Protein AF-A0A653USS6-F1 (afdb_monomer)

Structure (mmCIF, N/CA/C/O backbone):
data_AF-A0A653USS6-F1
#
_entry.id   AF-A0A653USS6-F1
#
loop_
_atom_site.group_PDB
_atom_site.id
_atom_site.type_symbol
_atom_site.label_atom_id
_atom_site.label_alt_id
_atom_site.label_comp_id
_atom_site.label_asym_id
_atom_site.label_entity_id
_atom_site.label_seq_id
_atom_site.pdbx_PDB_ins_code
_atom_site.Cartn_x
_atom_site.Cartn_y
_atom_site.Cartn_z
_atom_site.occupancy
_atom_site.B_iso_or_equiv
_atom_site.auth_seq_id
_atom_site.auth_comp_id
_atom_site.auth_asym_id
_atom_site.auth_atom_id
_atom_site.pdbx_PDB_model_num
ATOM 1 N N . MET A 1 1 ? 10.246 10.141 -15.839 1.00 62.00 1 MET A N 1
ATOM 2 C CA . MET A 1 1 ? 11.234 9.544 -16.775 1.00 62.00 1 MET A CA 1
ATOM 3 C C . MET A 1 1 ? 10.720 8.167 -17.173 1.00 62.00 1 MET A C 1
ATOM 5 O O . MET A 1 1 ? 10.021 7.572 -16.369 1.00 62.00 1 MET A O 1
ATOM 9 N N . SER A 1 2 ? 11.003 7.665 -18.379 1.00 71.81 2 SER A N 1
ATOM 10 C CA . SER A 1 2 ? 10.604 6.297 -18.754 1.00 71.81 2 SER A CA 1
ATOM 11 C C . SER A 1 2 ? 11.521 5.251 -18.103 1.00 71.81 2 SER A C 1
ATOM 13 O O . SER A 1 2 ? 12.687 5.543 -17.824 1.00 71.81 2 SER A O 1
ATOM 15 N N . LEU A 1 3 ? 11.021 4.021 -17.910 1.00 75.00 3 LEU A N 1
ATOM 16 C CA . LEU A 1 3 ? 11.798 2.908 -17.342 1.00 75.00 3 LEU A CA 1
ATOM 17 C C . LEU A 1 3 ? 13.099 2.677 -18.124 1.00 75.00 3 LEU A C 1
ATOM 19 O O . LEU A 1 3 ? 14.167 2.559 -17.533 1.00 75.00 3 LEU A O 1
ATOM 23 N N . GLN A 1 4 ? 13.014 2.697 -19.458 1.00 75.81 4 GLN A N 1
ATOM 24 C CA . GLN A 1 4 ? 14.157 2.512 -20.356 1.00 75.81 4 GLN A CA 1
ATOM 25 C C . GLN A 1 4 ? 15.234 3.588 -20.156 1.00 75.81 4 GLN A C 1
ATOM 27 O O . GLN A 1 4 ? 16.419 3.265 -20.120 1.00 75.81 4 GLN A O 1
ATOM 32 N N . ALA A 1 5 ? 14.835 4.851 -19.962 1.00 75.62 5 ALA A N 1
ATOM 33 C CA . ALA A 1 5 ? 15.769 5.956 -19.758 1.00 75.62 5 ALA A CA 1
ATOM 34 C C . ALA A 1 5 ? 16.522 5.852 -18.418 1.00 75.62 5 ALA A C 1
ATOM 36 O O . ALA A 1 5 ? 17.709 6.177 -18.347 1.00 75.62 5 ALA A O 1
ATOM 37 N N . ILE A 1 6 ? 15.853 5.379 -17.360 1.00 76.31 6 ILE A N 1
ATOM 38 C CA . ILE A 1 6 ? 16.483 5.157 -16.048 1.00 76.31 6 ILE A CA 1
ATOM 39 C C . ILE A 1 6 ? 17.352 3.896 -16.079 1.00 76.31 6 ILE A C 1
ATOM 41 O O . ILE A 1 6 ? 18.465 3.898 -15.549 1.00 76.31 6 ILE A O 1
ATOM 45 N N . GLN A 1 7 ? 16.8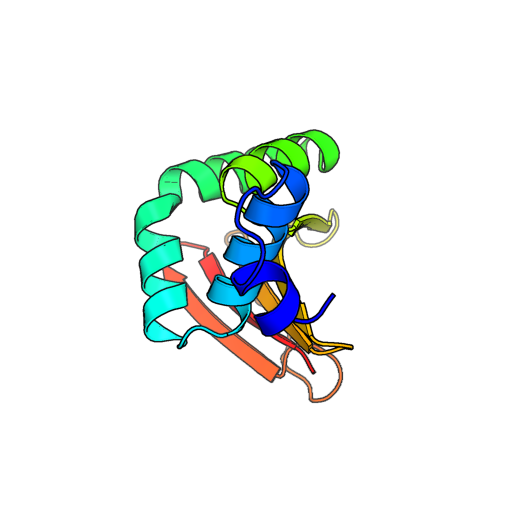93 2.836 -16.747 1.00 80.81 7 GLN A N 1
ATOM 46 C CA . GLN A 1 7 ? 17.640 1.591 -16.890 1.00 80.81 7 GLN A CA 1
ATOM 47 C C . GLN A 1 7 ? 19.002 1.824 -17.555 1.00 80.81 7 GLN A C 1
ATOM 49 O O . GLN A 1 7 ? 20.006 1.308 -17.069 1.00 80.81 7 GLN A O 1
ATOM 54 N N . SER A 1 8 ? 19.054 2.652 -18.604 1.00 79.69 8 SER A N 1
ATOM 55 C CA . SER A 1 8 ? 20.280 2.951 -19.352 1.00 79.69 8 SER A CA 1
ATOM 56 C C . SER A 1 8 ? 21.285 3.858 -18.629 1.00 79.69 8 SER A C 1
ATOM 58 O O . SER A 1 8 ? 22.380 4.073 -19.148 1.00 79.69 8 SER A O 1
ATOM 60 N N . LYS A 1 9 ? 20.948 4.422 -17.458 1.00 82.50 9 LYS A N 1
ATOM 61 C CA . LYS A 1 9 ? 21.875 5.282 -16.706 1.00 82.50 9 LYS A CA 1
ATOM 62 C C . LYS A 1 9 ? 22.929 4.443 -15.961 1.00 82.50 9 LYS A C 1
ATOM 64 O O . LYS A 1 9 ? 22.547 3.617 -15.135 1.00 82.50 9 LYS A O 1
ATOM 69 N N . PRO A 1 10 ? 24.238 4.687 -16.180 1.00 72.94 10 PRO A N 1
ATOM 70 C CA . PRO A 1 10 ? 25.309 3.917 -15.544 1.00 72.94 10 PRO A C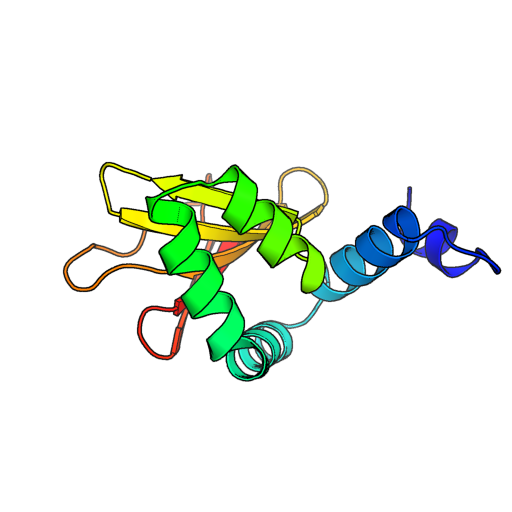A 1
ATOM 71 C C . PRO A 1 10 ? 25.498 4.236 -14.052 1.00 72.94 10 PRO A C 1
ATOM 73 O O . PRO A 1 10 ? 25.912 3.362 -13.303 1.00 72.94 10 PRO A O 1
ATOM 76 N N . ASN A 1 11 ? 25.166 5.456 -13.612 1.00 83.75 11 ASN A N 1
ATOM 77 C CA . ASN A 1 11 ? 25.196 5.870 -12.207 1.00 83.75 11 ASN A CA 1
ATOM 78 C C . ASN A 1 11 ? 23.857 6.528 -11.858 1.00 83.75 11 ASN A C 1
ATOM 80 O O . ASN A 1 11 ? 23.595 7.645 -12.306 1.00 83.75 11 ASN A O 1
ATOM 84 N N . ARG A 1 12 ? 23.011 5.833 -11.090 1.00 83.12 12 ARG A N 1
ATOM 85 C CA . ARG A 1 12 ? 21.729 6.362 -10.601 1.00 83.12 12 ARG A CA 1
ATOM 86 C C . ARG A 1 12 ? 21.914 7.001 -9.231 1.00 83.12 12 ARG A C 1
ATOM 88 O O . ARG A 1 12 ? 22.654 6.479 -8.395 1.00 83.12 12 ARG A O 1
ATOM 95 N N . THR A 1 13 ? 21.238 8.118 -8.981 1.00 87.50 13 THR A N 1
ATOM 96 C CA . THR A 1 13 ? 21.094 8.628 -7.611 1.00 87.50 13 THR A CA 1
ATOM 97 C C . THR A 1 13 ? 20.242 7.663 -6.780 1.00 87.50 13 THR A C 1
ATOM 99 O O . THR A 1 13 ? 19.529 6.817 -7.319 1.00 87.50 13 THR A O 1
ATOM 102 N N . LYS A 1 14 ? 20.268 7.795 -5.447 1.00 83.00 14 LYS A N 1
ATOM 103 C CA . LYS A 1 14 ? 19.407 6.990 -4.562 1.00 83.00 14 LYS A CA 1
ATOM 104 C C . LYS A 1 14 ? 17.919 7.150 -4.900 1.00 83.00 14 LYS A C 1
ATOM 106 O O . LYS A 1 14 ? 17.168 6.186 -4.863 1.00 83.00 14 LYS A O 1
ATOM 111 N N . GLU A 1 15 ? 17.503 8.363 -5.245 1.00 81.31 15 GLU A N 1
ATOM 112 C CA . GLU A 1 15 ? 16.123 8.662 -5.636 1.00 81.31 15 GLU A CA 1
ATOM 113 C C . GLU A 1 15 ? 15.764 8.008 -6.976 1.00 81.31 15 GLU A C 1
ATOM 115 O O . GLU A 1 15 ? 14.678 7.452 -7.117 1.00 81.31 15 GLU A O 1
ATOM 120 N N . GLU A 1 16 ? 16.688 8.015 -7.939 1.00 83.75 16 GLU A N 1
ATOM 121 C CA . GLU A 1 16 ? 16.502 7.357 -9.235 1.00 83.75 16 GLU A CA 1
ATOM 122 C C . GLU A 1 16 ? 16.464 5.831 -9.115 1.00 83.75 16 GLU A C 1
ATOM 124 O O . GLU A 1 16 ? 15.674 5.194 -9.806 1.00 83.75 16 GLU A O 1
ATOM 129 N N . GLU A 1 17 ? 17.279 5.241 -8.238 1.00 84.44 17 GLU A N 1
ATOM 130 C CA . GLU A 1 17 ? 17.242 3.800 -7.970 1.00 84.44 17 GLU A CA 1
ATOM 131 C C . GLU A 1 17 ? 15.941 3.404 -7.265 1.00 84.44 17 GLU A C 1
ATOM 133 O O . GLU A 1 17 ? 15.287 2.456 -7.689 1.00 84.44 17 GLU A O 1
ATOM 138 N N . ASN A 1 18 ? 15.498 4.173 -6.265 1.00 80.81 18 ASN A N 1
ATOM 139 C CA . ASN A 1 18 ? 14.204 3.943 -5.622 1.00 80.81 18 ASN A CA 1
ATOM 140 C C . ASN A 1 18 ? 13.061 4.013 -6.643 1.00 80.81 18 ASN A C 1
ATOM 142 O O . ASN A 1 18 ? 12.206 3.132 -6.670 1.00 80.81 18 ASN A O 1
ATOM 146 N N . HIS A 1 19 ? 13.066 5.026 -7.515 1.00 80.75 19 HIS A N 1
ATOM 147 C CA . HIS A 1 19 ? 12.066 5.160 -8.571 1.00 80.75 19 HIS A CA 1
ATOM 148 C C . HIS A 1 19 ? 12.134 4.003 -9.581 1.00 80.75 19 HIS A C 1
ATOM 150 O O . HIS A 1 19 ? 11.099 3.492 -9.997 1.00 80.75 19 HIS A O 1
ATOM 156 N N . TYR A 1 20 ? 13.331 3.533 -9.938 1.00 83.94 20 TYR A N 1
ATOM 157 C CA . TYR A 1 20 ? 13.505 2.368 -10.806 1.00 83.94 20 TYR A CA 1
ATOM 158 C C . TYR A 1 20 ? 12.913 1.092 -10.193 1.00 83.94 20 TYR A C 1
ATOM 160 O O . TYR A 1 20 ? 12.111 0.417 -10.836 1.00 83.94 20 TYR A O 1
ATOM 168 N N . GLN A 1 21 ? 13.255 0.787 -8.939 1.00 82.19 21 GLN A N 1
ATOM 169 C CA . GLN A 1 21 ? 12.736 -0.383 -8.221 1.00 82.19 21 GLN A CA 1
ATOM 170 C C . GLN A 1 21 ? 11.215 -0.318 -8.049 1.00 82.19 21 GLN A C 1
ATOM 172 O O . GLN A 1 21 ? 10.517 -1.316 -8.215 1.00 82.19 21 GLN A O 1
ATOM 177 N N . ASN A 1 22 ? 10.697 0.880 -7.792 1.00 83.06 22 ASN A N 1
ATOM 178 C CA . ASN A 1 22 ? 9.271 1.149 -7.717 1.00 83.06 22 ASN A CA 1
ATOM 179 C C . ASN A 1 22 ? 8.536 0.829 -9.028 1.00 83.06 22 ASN A C 1
ATOM 181 O O . ASN A 1 22 ? 7.510 0.146 -9.026 1.00 83.06 22 ASN A O 1
ATOM 185 N N . MET A 1 23 ? 9.088 1.274 -10.162 1.00 83.12 23 MET A N 1
ATOM 186 C CA . MET A 1 23 ? 8.532 0.977 -11.482 1.00 83.12 23 MET A CA 1
ATOM 187 C C . MET A 1 23 ? 8.583 -0.518 -11.803 1.00 83.12 23 MET A C 1
ATOM 189 O O . MET A 1 23 ? 7.642 -1.036 -12.397 1.00 83.12 23 MET A O 1
ATOM 193 N N . LEU A 1 24 ? 9.651 -1.219 -11.403 1.00 83.56 24 LEU A N 1
ATOM 194 C CA . LEU A 1 24 ? 9.734 -2.670 -11.575 1.00 83.56 24 LEU A CA 1
ATOM 195 C C . LEU A 1 24 ? 8.620 -3.380 -10.807 1.00 83.56 24 LEU A C 1
ATOM 197 O O . LEU A 1 24 ? 7.917 -4.182 -11.410 1.00 83.56 24 LEU A O 1
ATOM 201 N N . LEU A 1 25 ? 8.428 -3.046 -9.525 1.00 78.81 25 LEU A N 1
ATOM 202 C CA . LEU A 1 25 ? 7.357 -3.595 -8.684 1.00 78.81 25 LEU A CA 1
ATOM 203 C C . LEU A 1 25 ? 5.963 -3.303 -9.252 1.00 78.81 25 LEU A C 1
ATOM 205 O O . LEU A 1 25 ? 5.118 -4.189 -9.279 1.00 78.81 25 LEU A O 1
ATOM 209 N N . THR A 1 26 ? 5.746 -2.092 -9.768 1.00 81.62 26 THR A N 1
ATOM 210 C CA . THR A 1 26 ? 4.463 -1.680 -10.367 1.00 81.62 26 THR A CA 1
ATOM 211 C C . THR A 1 26 ? 4.079 -2.535 -11.583 1.00 81.62 26 THR A C 1
ATOM 213 O O . THR A 1 26 ? 2.900 -2.744 -11.850 1.00 81.62 26 THR A O 1
ATOM 216 N N . LEU A 1 27 ? 5.071 -3.043 -12.320 1.00 83.12 27 LEU A N 1
ATOM 217 C CA . LEU A 1 27 ? 4.887 -3.850 -13.530 1.00 83.12 27 LEU A CA 1
ATOM 218 C C . LEU A 1 27 ? 4.875 -5.365 -13.265 1.00 83.12 27 LEU A C 1
ATOM 220 O O . LEU A 1 27 ? 4.819 -6.147 -14.217 1.00 83.12 27 LEU A O 1
ATOM 224 N N . GLN A 1 28 ? 4.986 -5.795 -12.006 1.00 83.94 28 GLN A N 1
ATOM 225 C CA . GLN A 1 28 ? 5.046 -7.215 -11.678 1.00 83.94 28 GLN A CA 1
ATOM 226 C C . GLN A 1 28 ? 3.689 -7.918 -11.778 1.00 83.94 28 GLN A C 1
ATOM 228 O O . GLN A 1 28 ? 2.623 -7.308 -11.740 1.00 83.94 28 GLN A O 1
ATOM 233 N N . LEU A 1 29 ? 3.754 -9.246 -11.895 1.00 87.62 29 LEU A N 1
ATOM 234 C CA . LEU A 1 29 ? 2.588 -10.119 -11.811 1.00 87.62 29 LEU A CA 1
ATOM 235 C C . LEU A 1 29 ? 2.030 -10.147 -10.382 1.00 87.62 29 LEU A C 1
ATOM 237 O O . LEU A 1 29 ? 2.761 -9.987 -9.405 1.00 87.62 29 LEU A O 1
ATOM 241 N N . ASP A 1 30 ? 0.748 -10.481 -10.254 1.00 89.44 30 ASP A N 1
ATOM 242 C CA . ASP A 1 30 ? 0.065 -10.540 -8.954 1.00 89.44 30 ASP A CA 1
ATOM 243 C C . ASP A 1 30 ? 0.686 -11.558 -8.001 1.00 89.44 30 ASP A C 1
ATOM 245 O O . ASP A 1 30 ? 0.734 -11.336 -6.794 1.00 89.44 30 ASP A O 1
ATOM 249 N N . SER A 1 31 ? 1.198 -12.671 -8.531 1.00 92.25 31 SER A N 1
ATOM 250 C CA . SER A 1 31 ? 1.930 -13.664 -7.741 1.00 92.25 31 SER A CA 1
ATOM 251 C C . SER A 1 31 ? 3.183 -13.077 -7.094 1.00 92.25 31 SER A C 1
ATOM 253 O O . SER A 1 31 ? 3.447 -13.349 -5.927 1.00 92.25 31 SER A O 1
ATOM 255 N N . GLU A 1 32 ? 3.916 -12.238 -7.823 1.00 93.56 32 GLU A N 1
ATOM 256 C CA . GLU A 1 32 ? 5.156 -11.619 -7.352 1.00 93.56 32 GLU A CA 1
ATOM 257 C C . GLU A 1 32 ? 4.870 -10.528 -6.313 1.00 93.56 32 GLU A C 1
ATOM 259 O O . GLU A 1 32 ? 5.542 -10.468 -5.286 1.00 93.56 32 GLU A O 1
ATOM 264 N N . LEU A 1 33 ? 3.817 -9.725 -6.510 1.00 93.44 33 LEU A N 1
ATOM 265 C CA . LEU A 1 33 ? 3.348 -8.746 -5.520 1.00 93.44 33 LEU A CA 1
ATOM 266 C C . LEU A 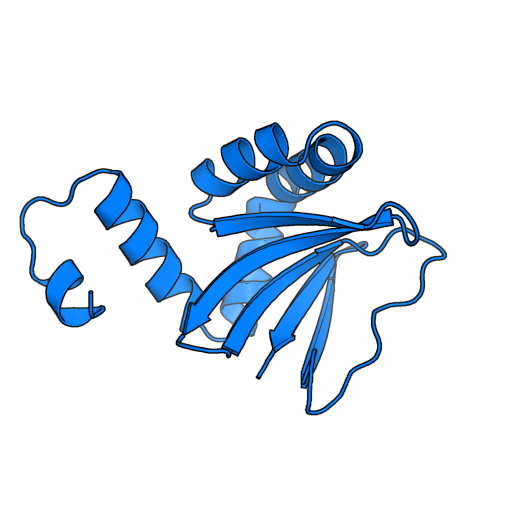1 33 ? 2.929 -9.427 -4.211 1.00 93.44 33 LEU A C 1
ATOM 268 O O . LEU A 1 33 ? 3.310 -9.006 -3.117 1.00 93.44 33 LEU A O 1
ATOM 272 N N . LYS A 1 34 ? 2.190 -10.535 -4.314 1.00 95.81 34 LYS A N 1
ATOM 273 C CA . LYS A 1 34 ? 1.803 -11.349 -3.157 1.00 95.81 34 LYS A CA 1
ATOM 274 C C . LYS A 1 34 ? 3.017 -11.961 -2.461 1.00 95.81 34 LYS A C 1
ATOM 276 O O . LYS A 1 34 ? 3.069 -11.991 -1.231 1.00 95.81 34 LYS A O 1
ATOM 281 N N . GLU A 1 35 ? 4.008 -12.440 -3.205 1.00 96.25 35 GLU A N 1
ATOM 282 C CA . GLU A 1 35 ? 5.245 -12.974 -2.628 1.00 96.25 35 GLU A CA 1
ATOM 283 C C . GLU A 1 35 ? 6.091 -11.876 -1.964 1.00 96.25 35 GLU A C 1
ATOM 285 O O . GLU A 1 35 ? 6.622 -12.076 -0.869 1.00 96.25 35 GLU A O 1
ATOM 290 N N . TYR A 1 36 ? 6.176 -10.695 -2.578 1.00 95.31 36 TYR A N 1
ATOM 291 C CA . TYR A 1 36 ? 6.838 -9.527 -2.007 1.00 95.31 36 TYR A CA 1
ATOM 292 C C . TYR A 1 36 ? 6.209 -9.133 -0.668 1.00 95.31 36 TYR A C 1
ATOM 294 O O . TYR A 1 36 ? 6.932 -8.902 0.307 1.00 95.31 36 TYR A O 1
ATOM 302 N N . LEU A 1 37 ? 4.875 -9.102 -0.596 1.00 96.69 37 LEU A N 1
ATOM 303 C CA . LEU A 1 37 ? 4.142 -8.845 0.641 1.00 96.69 37 LEU A CA 1
ATOM 304 C C . LEU A 1 37 ? 4.533 -9.857 1.722 1.00 96.69 37 LEU A C 1
ATOM 306 O O . LEU A 1 37 ? 4.935 -9.459 2.815 1.00 96.69 37 LEU A O 1
ATOM 310 N N . HIS A 1 38 ? 4.498 -11.157 1.413 1.00 97.25 38 HIS A N 1
ATOM 311 C CA . HIS A 1 38 ? 4.886 -12.206 2.361 1.00 97.25 38 HIS A CA 1
ATOM 312 C C . HIS A 1 38 ? 6.321 -12.042 2.871 1.00 97.25 38 HIS A C 1
ATOM 314 O O . HIS A 1 38 ? 6.557 -12.116 4.078 1.00 97.25 38 HIS A O 1
ATOM 320 N N . LYS A 1 39 ? 7.276 -11.775 1.972 1.00 97.19 39 LY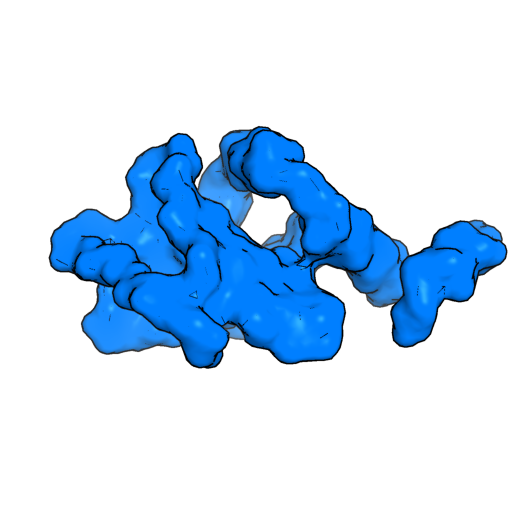S A N 1
ATOM 321 C CA . LYS A 1 39 ? 8.691 -11.572 2.324 1.00 97.19 39 LYS A CA 1
ATOM 322 C C . LYS A 1 39 ? 8.901 -10.380 3.261 1.00 97.19 39 LYS A C 1
ATOM 324 O O . LYS A 1 39 ? 9.807 -10.415 4.089 1.00 97.19 39 LYS A O 1
ATOM 329 N N . ASN A 1 40 ? 8.063 -9.347 3.155 1.00 97.31 40 ASN A N 1
ATOM 330 C CA . ASN A 1 40 ? 8.207 -8.084 3.885 1.00 97.31 40 ASN A CA 1
ATOM 331 C C . ASN A 1 40 ? 7.139 -7.870 4.971 1.00 97.31 40 ASN A C 1
ATOM 333 O O . ASN A 1 40 ? 7.021 -6.764 5.503 1.00 97.31 40 ASN A O 1
ATOM 337 N N . ILE A 1 41 ? 6.380 -8.909 5.339 1.00 97.56 41 ILE A N 1
ATOM 338 C CA . ILE A 1 41 ? 5.204 -8.790 6.215 1.00 97.56 41 ILE A CA 1
ATOM 339 C C . ILE A 1 41 ? 5.511 -8.126 7.566 1.00 97.56 41 ILE A C 1
ATOM 341 O O . ILE A 1 41 ? 4.713 -7.338 8.067 1.00 97.56 41 ILE A O 1
ATOM 345 N N . GLY A 1 42 ? 6.686 -8.390 8.148 1.00 97.81 42 GLY A N 1
ATOM 346 C CA . GLY A 1 42 ? 7.111 -7.767 9.404 1.00 97.81 42 GLY A CA 1
ATOM 347 C C . GLY A 1 42 ? 7.254 -6.248 9.284 1.00 97.81 42 GLY A C 1
ATOM 348 O O . GLY A 1 42 ? 6.716 -5.509 10.108 1.00 97.81 42 GLY A O 1
ATOM 349 N N . SER A 1 43 ? 7.915 -5.782 8.223 1.00 97.94 43 SER A N 1
ATOM 350 C CA . SER A 1 43 ? 8.081 -4.354 7.945 1.00 97.94 43 SER A CA 1
ATOM 351 C C . SER A 1 43 ? 6.754 -3.692 7.573 1.00 97.94 43 SER A C 1
ATOM 353 O O . SER A 1 43 ? 6.472 -2.595 8.046 1.00 97.94 43 SER A O 1
ATOM 355 N N . LEU A 1 44 ? 5.905 -4.366 6.790 1.00 98.06 44 LEU A N 1
ATOM 356 C CA . LEU A 1 44 ? 4.573 -3.858 6.444 1.00 98.06 44 LEU A CA 1
ATOM 357 C C . LEU A 1 44 ? 3.688 -3.700 7.688 1.00 98.06 44 LEU A C 1
ATOM 359 O O . LEU A 1 44 ? 3.052 -2.663 7.859 1.00 98.06 44 LEU A O 1
ATOM 363 N N . ASN A 1 45 ? 3.708 -4.662 8.614 1.00 98.19 45 ASN A N 1
ATOM 364 C CA . ASN A 1 45 ? 2.997 -4.543 9.890 1.00 98.19 45 ASN A CA 1
ATOM 365 C C . ASN A 1 45 ? 3.490 -3.351 10.726 1.00 98.19 45 ASN A C 1
ATOM 367 O O . ASN A 1 45 ? 2.674 -2.645 11.320 1.00 98.19 45 ASN A O 1
ATOM 371 N N . ALA A 1 46 ? 4.805 -3.106 10.761 1.00 98.00 46 ALA A N 1
ATOM 372 C CA . ALA A 1 46 ? 5.365 -1.938 11.439 1.00 98.00 46 ALA A CA 1
ATOM 373 C C . ALA A 1 46 ? 4.888 -0.630 10.786 1.00 98.00 46 ALA A C 1
ATOM 375 O O . ALA A 1 46 ? 4.409 0.257 11.489 1.00 98.00 46 ALA A O 1
ATOM 376 N N . ILE A 1 47 ? 4.915 -0.553 9.452 1.00 98.19 47 ILE A N 1
ATOM 377 C CA . ILE A 1 47 ? 4.400 0.589 8.681 1.00 98.19 47 ILE A CA 1
ATOM 378 C C . ILE A 1 47 ? 2.920 0.843 8.998 1.00 98.19 47 ILE A C 1
ATOM 380 O O . ILE A 1 47 ? 2.541 1.981 9.272 1.00 98.19 47 ILE A O 1
ATOM 384 N N . ALA A 1 48 ? 2.081 -0.198 9.025 1.00 97.38 48 ALA A N 1
ATOM 385 C CA . ALA A 1 48 ? 0.660 -0.057 9.345 1.00 97.38 48 ALA A CA 1
ATOM 386 C C . ALA A 1 48 ? 0.416 0.431 10.780 1.00 97.38 48 ALA A C 1
ATOM 388 O O . ALA A 1 48 ? -0.513 1.199 11.030 1.00 97.38 48 ALA A O 1
ATOM 389 N N . PHE A 1 49 ? 1.250 0.018 11.736 1.00 96.94 49 PHE A N 1
ATOM 390 C CA . PHE A 1 49 ? 1.183 0.537 13.099 1.00 96.94 49 PHE A CA 1
ATOM 391 C C . PHE A 1 49 ? 1.626 2.004 13.171 1.00 96.94 49 PHE A C 1
ATOM 393 O O . PHE A 1 49 ? 0.945 2.829 13.782 1.00 96.94 49 PHE A O 1
ATOM 400 N N . GLU A 1 50 ? 2.733 2.347 12.513 1.00 97.62 50 GLU A N 1
ATOM 401 C CA . GLU A 1 50 ? 3.250 3.713 12.450 1.00 97.62 50 GLU A CA 1
ATOM 402 C C . GLU A 1 50 ? 2.244 4.669 11.811 1.00 97.62 50 GLU A C 1
ATOM 404 O O . GLU A 1 50 ? 2.040 5.761 12.341 1.00 97.62 50 GLU A O 1
ATOM 409 N N . ALA A 1 51 ? 1.562 4.248 10.742 1.00 97.12 51 ALA A N 1
ATOM 410 C CA . ALA A 1 51 ? 0.612 5.064 9.987 1.00 97.12 51 ALA A CA 1
ATOM 411 C C . ALA A 1 51 ? -0.522 5.625 10.859 1.00 97.12 51 ALA A C 1
ATOM 413 O O . ALA A 1 51 ? -0.929 6.771 10.669 1.00 97.12 51 ALA A O 1
ATOM 414 N N . LYS A 1 52 ? -0.946 4.871 11.884 1.00 94.62 52 LYS A N 1
ATOM 415 C CA . LYS A 1 52 ? -1.962 5.291 12.868 1.00 94.62 52 LYS A CA 1
ATOM 416 C C . LYS A 1 52 ? -1.527 6.481 13.720 1.00 94.62 52 LYS A C 1
ATOM 418 O O . LYS A 1 52 ? -2.365 7.187 14.271 1.00 94.62 52 LYS A O 1
ATOM 423 N N . THR A 1 53 ? -0.220 6.680 13.869 1.00 95.31 53 THR A N 1
ATOM 424 C CA . THR A 1 53 ? 0.362 7.747 14.700 1.00 95.31 53 THR A CA 1
ATOM 425 C C . THR A 1 53 ? 1.017 8.844 13.865 1.00 95.31 53 THR A C 1
ATOM 427 O O . THR A 1 53 ? 1.007 10.009 14.253 1.00 95.31 53 THR A O 1
ATOM 430 N N . SER A 1 54 ? 1.605 8.491 12.720 1.00 97.06 54 SER A N 1
ATOM 431 C CA . SER A 1 54 ? 2.288 9.412 11.823 1.00 97.06 54 SER A CA 1
ATOM 432 C C . SER A 1 54 ? 2.436 8.816 10.422 1.00 97.06 54 SER A C 1
ATOM 434 O O . SER A 1 54 ? 3.359 8.046 10.151 1.00 97.06 54 SER A O 1
ATOM 436 N N . GLN A 1 55 ? 1.589 9.265 9.493 1.00 95.50 55 GLN A N 1
ATOM 437 C CA . GLN A 1 55 ? 1.712 8.944 8.064 1.00 95.50 55 GLN A CA 1
ATOM 438 C C . GLN A 1 55 ? 3.082 9.330 7.488 1.00 95.50 55 GLN A C 1
ATOM 440 O O . GLN A 1 55 ? 3.628 8.616 6.650 1.00 95.50 55 GLN A O 1
ATOM 445 N N . LYS A 1 56 ? 3.678 10.433 7.968 1.00 96.12 56 LYS A N 1
ATOM 446 C CA . LYS A 1 56 ? 5.012 10.869 7.534 1.00 96.12 56 LYS A CA 1
ATOM 447 C C . LYS A 1 56 ? 6.080 9.824 7.864 1.00 96.12 56 LYS A C 1
ATOM 449 O O . LYS A 1 56 ? 6.830 9.440 6.973 1.00 96.12 56 LYS A O 1
AT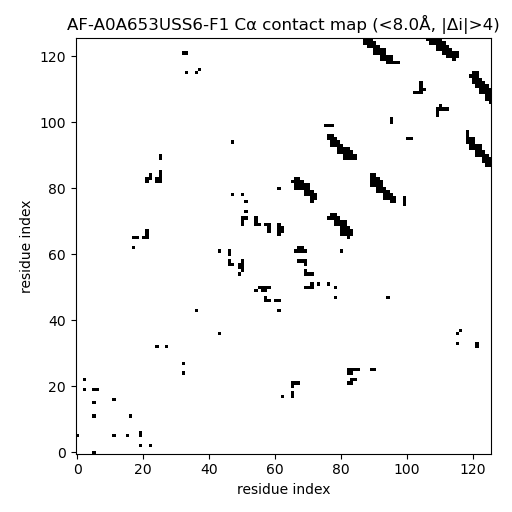OM 454 N N . LYS A 1 57 ? 6.125 9.347 9.114 1.00 96.81 57 LYS A N 1
ATOM 455 C CA . LYS A 1 57 ? 7.080 8.306 9.526 1.00 96.81 57 LYS A CA 1
ATOM 456 C C . LYS A 1 57 ? 6.831 7.000 8.781 1.00 96.81 57 LYS A C 1
ATOM 458 O O . LYS A 1 57 ? 7.766 6.440 8.231 1.00 96.81 57 LYS A O 1
ATOM 463 N N . ALA A 1 58 ? 5.569 6.588 8.673 1.00 97.56 58 ALA A N 1
ATOM 464 C CA . ALA A 1 58 ? 5.202 5.385 7.934 1.00 97.56 58 ALA A CA 1
ATOM 465 C C . ALA A 1 58 ? 5.642 5.456 6.461 1.00 97.56 58 ALA A C 1
ATOM 467 O O . ALA A 1 58 ? 6.168 4.488 5.921 1.00 97.56 58 ALA A O 1
ATOM 468 N N . THR A 1 59 ? 5.505 6.624 5.826 1.00 96.44 59 THR A N 1
ATOM 469 C CA . THR A 1 59 ? 5.991 6.871 4.461 1.00 96.44 59 THR A CA 1
ATOM 470 C C . THR A 1 59 ? 7.518 6.815 4.377 1.00 96.44 59 THR A C 1
ATOM 472 O O . THR A 1 59 ? 8.063 6.267 3.422 1.00 96.44 59 THR A O 1
ATOM 475 N N . GLU A 1 60 ? 8.239 7.360 5.358 1.00 96.00 60 GLU A N 1
ATOM 476 C CA . GLU A 1 60 ? 9.702 7.246 5.427 1.00 96.00 60 GLU A CA 1
ATOM 477 C C . GLU A 1 60 ? 10.140 5.776 5.568 1.00 96.00 60 GLU A C 1
ATOM 479 O O . GLU A 1 60 ? 11.007 5.326 4.818 1.00 96.00 60 GLU A O 1
ATOM 484 N N . SER A 1 61 ? 9.472 5.004 6.430 1.00 96.81 61 SER A N 1
ATOM 485 C CA . SER A 1 61 ? 9.659 3.555 6.584 1.00 96.81 61 SER A CA 1
ATOM 486 C C . SER A 1 61 ? 9.377 2.793 5.282 1.00 96.81 61 SER A C 1
ATOM 488 O O . SER A 1 61 ? 10.181 1.964 4.857 1.00 96.81 61 SER A O 1
ATOM 490 N N . ALA A 1 62 ? 8.284 3.118 4.590 1.00 95.44 62 ALA A N 1
ATOM 491 C CA . ALA A 1 62 ? 7.899 2.495 3.325 1.00 95.44 62 ALA A CA 1
ATOM 492 C C . ALA A 1 62 ? 8.911 2.762 2.195 1.00 95.44 62 ALA A C 1
ATOM 494 O O . ALA A 1 62 ? 9.201 1.873 1.393 1.00 95.44 62 ALA A O 1
ATOM 495 N N . LYS A 1 63 ? 9.549 3.938 2.176 1.00 93.31 63 LYS A N 1
ATOM 496 C CA . LYS A 1 63 ? 10.611 4.257 1.207 1.00 93.31 63 LYS A CA 1
ATOM 497 C C . LYS A 1 63 ? 11.842 3.363 1.339 1.00 93.31 63 LYS A C 1
ATOM 499 O O . LYS A 1 63 ? 12.536 3.162 0.345 1.00 93.31 63 LYS A O 1
ATOM 504 N N . HIS A 1 64 ? 12.116 2.797 2.517 1.00 92.75 64 HIS A N 1
ATOM 505 C CA . HIS A 1 64 ? 13.185 1.801 2.679 1.00 92.75 64 HIS A CA 1
ATOM 506 C C . HIS A 1 64 ? 12.881 0.473 1.971 1.00 92.75 64 HIS A C 1
ATOM 508 O O . HIS A 1 64 ? 13.799 -0.302 1.714 1.00 92.75 64 HIS A O 1
ATOM 514 N N . LEU A 1 65 ? 11.615 0.241 1.624 1.00 92.19 65 LEU A N 1
ATOM 515 C CA . LEU A 1 65 ? 11.140 -0.891 0.835 1.00 92.19 65 LEU A CA 1
ATOM 516 C C . LEU A 1 65 ? 10.914 -0.530 -0.647 1.00 92.19 65 LEU A C 1
ATOM 518 O O . LEU A 1 65 ? 10.433 -1.359 -1.411 1.00 92.19 65 LEU A O 1
ATOM 522 N N . ASN A 1 66 ? 11.283 0.679 -1.084 1.00 89.81 66 ASN A N 1
ATOM 523 C CA . ASN A 1 66 ? 10.987 1.208 -2.426 1.00 89.81 66 ASN A CA 1
ATOM 524 C C . ASN A 1 66 ? 9.482 1.378 -2.716 1.00 89.81 66 ASN A C 1
ATOM 526 O O . ASN A 1 66 ? 9.059 1.343 -3.873 1.00 89.81 66 ASN A O 1
ATOM 530 N N . LEU A 1 67 ? 8.681 1.578 -1.669 1.00 92.12 67 LEU A N 1
ATOM 531 C CA . LEU A 1 67 ? 7.261 1.926 -1.755 1.00 92.12 67 LEU A CA 1
ATOM 532 C C . LEU A 1 67 ? 7.107 3.456 -1.720 1.00 92.12 67 LEU A C 1
ATOM 534 O O . LEU A 1 67 ? 7.979 4.159 -1.196 1.00 92.12 67 LEU A O 1
ATOM 538 N N . ASN A 1 68 ? 6.020 3.984 -2.285 1.00 89.81 68 ASN A N 1
ATOM 539 C CA . ASN A 1 68 ? 5.876 5.423 -2.521 1.00 89.81 68 ASN A CA 1
ATOM 540 C C . ASN A 1 68 ? 5.320 6.190 -1.320 1.00 89.81 68 ASN A C 1
ATOM 542 O O . ASN A 1 68 ? 6.001 7.055 -0.759 1.00 89.81 68 ASN A O 1
ATOM 546 N N . LEU A 1 69 ? 4.066 5.915 -0.963 1.00 93.12 69 LEU A N 1
ATOM 547 C CA . LEU A 1 69 ? 3.304 6.691 0.013 1.00 93.12 69 LEU A CA 1
ATOM 548 C C . LEU A 1 69 ? 2.500 5.763 0.916 1.00 93.12 69 LEU A C 1
ATOM 550 O O . LEU A 1 69 ? 2.045 4.708 0.479 1.00 93.12 69 LEU A O 1
ATOM 554 N N . VAL A 1 70 ? 2.313 6.185 2.166 1.00 96.81 70 VAL A N 1
ATOM 555 C CA . VAL A 1 70 ? 1.418 5.513 3.107 1.00 96.81 70 VAL A CA 1
ATOM 556 C C . VAL A 1 70 ? 0.274 6.441 3.496 1.00 96.81 70 VAL A C 1
ATOM 558 O O . VAL A 1 70 ? 0.497 7.506 4.077 1.00 96.81 70 VAL A O 1
ATOM 561 N N . GLY A 1 71 ? -0.945 6.012 3.189 1.00 96.44 71 GLY A N 1
ATOM 562 C CA . GLY A 1 71 ? -2.196 6.619 3.617 1.00 96.44 71 GLY A CA 1
ATOM 563 C C . GLY A 1 71 ? -2.765 5.922 4.852 1.00 96.44 71 GLY A C 1
ATOM 564 O O . GLY A 1 71 ? -2.568 4.730 5.070 1.00 96.44 71 GLY A O 1
ATOM 565 N N . TYR A 1 72 ? -3.486 6.678 5.671 1.00 97.06 72 TYR A N 1
ATOM 566 C CA . TYR A 1 72 ? -4.249 6.162 6.807 1.00 97.06 72 TYR A CA 1
ATOM 567 C C . TYR A 1 72 ? -5.599 6.860 6.847 1.00 97.06 72 TYR A C 1
ATOM 569 O O . TYR A 1 72 ? -5.644 8.086 6.968 1.00 97.06 72 TYR A O 1
ATOM 577 N N . ASP A 1 73 ? -6.668 6.080 6.758 1.00 95.38 73 ASP A N 1
ATOM 578 C CA . ASP A 1 73 ? -8.029 6.562 6.936 1.00 95.38 73 ASP A CA 1
ATOM 579 C C . ASP A 1 73 ? -8.421 6.426 8.411 1.00 95.38 73 ASP A C 1
ATOM 581 O O . ASP A 1 73 ? -8.543 5.326 8.949 1.00 95.38 73 ASP A O 1
ATOM 585 N N . SER A 1 74 ? -8.621 7.560 9.083 1.00 93.06 74 SER A N 1
ATOM 586 C CA . SER A 1 74 ? -8.975 7.593 10.502 1.00 93.06 74 SER A CA 1
ATOM 587 C C . SER A 1 74 ? -10.403 7.125 10.795 1.00 93.06 74 SER A C 1
ATOM 589 O O . SER A 1 74 ? -10.692 6.823 11.953 1.00 93.06 74 SER A O 1
ATOM 591 N N . SER A 1 75 ? -11.281 7.061 9.789 1.00 93.38 75 SER A N 1
ATOM 592 C CA . SER A 1 75 ? -12.672 6.631 9.951 1.00 93.38 75 SER A CA 1
ATOM 593 C C . SER A 1 75 ? -12.814 5.106 9.957 1.00 93.38 75 SER A C 1
ATOM 595 O O . SER A 1 75 ? -13.486 4.555 10.827 1.00 93.38 75 SER A O 1
ATOM 597 N N . SER A 1 76 ? -12.131 4.422 9.036 1.00 94.62 76 SER A N 1
ATOM 598 C CA . SER A 1 76 ? -12.151 2.959 8.895 1.00 94.62 76 SER A CA 1
ATOM 599 C C . SER A 1 76 ? -10.977 2.260 9.594 1.00 94.62 76 SER A C 1
ATOM 601 O O . SER A 1 76 ? -11.036 1.066 9.899 1.00 94.62 76 SER A O 1
ATOM 603 N N . GLY A 1 77 ? -9.891 2.995 9.844 1.00 95.81 77 GLY A N 1
ATOM 604 C CA . GLY A 1 77 ? -8.625 2.468 10.343 1.00 95.81 77 GLY A CA 1
ATOM 605 C C . GLY A 1 77 ? -7.773 1.769 9.276 1.00 95.81 77 GLY A C 1
ATOM 606 O O . GLY A 1 77 ? -6.750 1.172 9.631 1.00 95.81 77 GLY A O 1
ATOM 607 N N . ILE A 1 78 ? -8.183 1.808 8.004 1.00 97.56 78 ILE A N 1
ATOM 608 C CA . ILE A 1 78 ? -7.462 1.194 6.886 1.00 97.56 78 ILE A CA 1
ATOM 609 C C . ILE A 1 78 ? -6.150 1.940 6.635 1.00 97.56 78 ILE A C 1
ATOM 611 O O . ILE A 1 78 ? -6.085 3.171 6.693 1.00 97.56 78 ILE A O 1
ATOM 615 N N . VAL A 1 79 ? -5.095 1.176 6.351 1.00 98.00 79 VAL A N 1
ATOM 616 C CA . VAL A 1 79 ? -3.810 1.713 5.888 1.00 98.00 79 VAL A CA 1
ATOM 617 C C . VAL A 1 79 ? -3.614 1.311 4.435 1.00 98.00 79 VAL A C 1
ATOM 619 O O . VAL A 1 79 ? -3.636 0.124 4.115 1.00 98.00 79 VAL A O 1
ATOM 622 N N . ASP A 1 80 ? -3.384 2.302 3.584 1.00 96.94 80 ASP A N 1
ATOM 623 C CA . ASP A 1 80 ? -2.999 2.126 2.186 1.00 96.94 80 ASP A CA 1
ATOM 624 C C . ASP A 1 80 ? -1.487 2.299 2.068 1.00 96.94 80 ASP A C 1
ATOM 626 O O . ASP A 1 80 ? -0.934 3.325 2.464 1.00 96.94 80 ASP A O 1
ATOM 630 N N . VAL A 1 81 ? -0.809 1.285 1.548 1.00 96.81 81 VAL A N 1
ATOM 631 C CA . VAL A 1 81 ? 0.605 1.343 1.199 1.00 96.81 81 VAL A CA 1
ATOM 632 C C . VAL A 1 81 ? 0.716 1.290 -0.318 1.00 96.81 81 VAL A C 1
ATOM 634 O O . VAL A 1 81 ? 0.661 0.219 -0.926 1.00 96.81 81 VAL A O 1
ATOM 637 N N . ASN A 1 82 ? 0.925 2.452 -0.928 1.00 94.44 82 ASN A N 1
ATOM 638 C CA . ASN A 1 82 ? 1.066 2.564 -2.367 1.00 94.44 82 ASN A CA 1
ATOM 639 C C . ASN A 1 82 ? 2.432 2.016 -2.800 1.00 94.44 82 ASN A C 1
ATOM 641 O O . ASN A 1 82 ? 3.480 2.529 -2.385 1.00 94.44 82 ASN A O 1
ATOM 645 N N . VAL A 1 83 ? 2.420 0.982 -3.647 1.00 90.06 83 VAL A N 1
ATOM 646 C CA . VAL A 1 83 ? 3.624 0.542 -4.352 1.00 90.06 83 VAL A CA 1
ATOM 647 C C . VAL A 1 83 ? 3.912 1.614 -5.384 1.00 90.06 83 VAL A C 1
ATOM 649 O O . VAL A 1 83 ? 4.831 2.384 -5.173 1.00 90.06 83 VAL A O 1
ATOM 652 N N . GLY A 1 84 ? 3.096 1.772 -6.417 1.00 83.44 84 GLY A N 1
ATOM 653 C CA . GLY A 1 84 ? 3.313 2.792 -7.437 1.00 83.44 84 GLY A CA 1
ATOM 654 C C . GLY A 1 84 ? 2.220 2.782 -8.486 1.00 83.44 84 GLY A C 1
ATOM 655 O O . GLY A 1 84 ? 1.237 2.059 -8.352 1.00 83.44 84 GLY A O 1
ATOM 656 N N . GLY A 1 85 ? 2.370 3.606 -9.517 1.00 79.56 85 GLY A N 1
ATOM 657 C CA . GLY A 1 85 ? 1.358 3.742 -10.553 1.00 79.56 85 GLY A CA 1
ATOM 658 C C . GLY A 1 85 ? 1.899 4.290 -11.864 1.00 79.56 85 GLY A C 1
ATOM 659 O O . GLY A 1 85 ? 2.952 4.936 -11.902 1.00 79.56 85 GLY A O 1
ATOM 660 N N . ILE A 1 86 ? 1.181 4.006 -12.947 1.00 67.38 86 ILE A N 1
ATOM 661 C CA . ILE A 1 86 ? 1.427 4.570 -14.275 1.00 67.38 86 ILE A CA 1
ATOM 662 C C . ILE A 1 86 ? 0.166 5.328 -14.676 1.00 67.38 86 ILE A C 1
ATOM 664 O O . ILE A 1 86 ? -0.873 4.715 -14.909 1.00 67.38 86 ILE A O 1
ATOM 668 N N . LEU A 1 87 ? 0.299 6.652 -14.808 1.00 69.62 87 LEU A N 1
ATOM 669 C CA . LEU A 1 87 ? -0.829 7.572 -14.997 1.00 69.62 87 LEU A CA 1
ATOM 670 C C . LEU A 1 87 ? -1.782 7.493 -13.794 1.00 69.62 87 LEU A C 1
ATOM 672 O O . LEU A 1 87 ? -1.325 7.740 -12.679 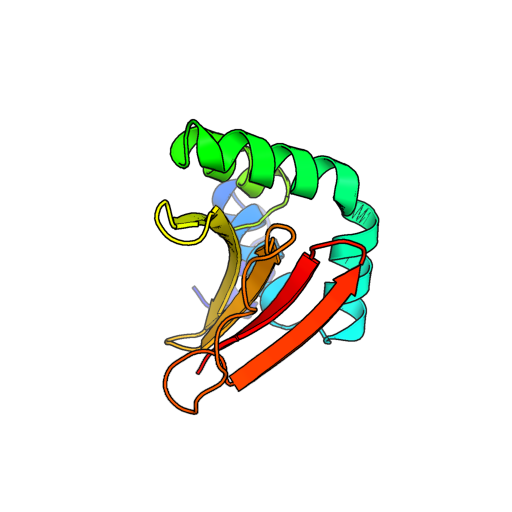1.00 69.62 87 LEU A O 1
ATOM 676 N N . ASP A 1 88 ? -3.047 7.149 -14.026 1.00 65.75 88 ASP A N 1
ATOM 677 C CA . ASP A 1 88 ? -4.094 7.080 -13.002 1.00 65.75 88 ASP A CA 1
AT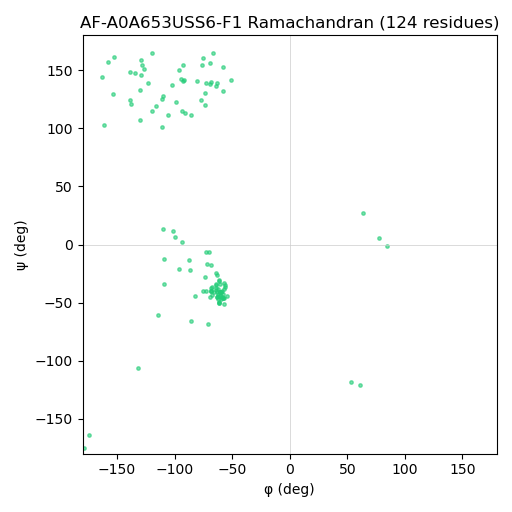OM 678 C C . ASP A 1 88 ? -4.128 5.699 -12.304 1.00 65.75 88 ASP A C 1
ATOM 680 O O . ASP A 1 88 ? -4.476 5.595 -11.129 1.00 65.75 88 ASP A O 1
ATOM 684 N N . ASN A 1 89 ? -3.590 4.659 -12.960 1.00 77.12 89 ASN A N 1
ATOM 685 C CA . ASN A 1 89 ? -3.553 3.297 -12.428 1.00 77.12 89 ASN A CA 1
ATOM 686 C C . ASN A 1 89 ? -2.509 3.178 -11.326 1.00 77.12 89 ASN A C 1
ATOM 688 O O . ASN A 1 89 ? -1.332 3.483 -11.544 1.00 77.12 89 ASN A O 1
ATOM 692 N N . SER A 1 90 ? -2.899 2.619 -10.188 1.00 88.19 90 SER A N 1
ATOM 693 C CA . SER A 1 90 ? -2.005 2.345 -9.073 1.00 88.19 90 SER A CA 1
ATOM 694 C C . SER A 1 90 ? -2.116 0.904 -8.595 1.00 88.19 90 SER A C 1
ATOM 696 O O . SER A 1 90 ? -3.130 0.234 -8.773 1.00 88.19 90 SER A O 1
ATOM 698 N N . VAL A 1 91 ? -1.040 0.411 -7.996 1.00 92.62 91 VAL A N 1
ATOM 699 C CA . VAL A 1 91 ? -0.977 -0.884 -7.325 1.00 92.62 91 VAL A CA 1
ATOM 700 C C . VAL A 1 91 ? -0.402 -0.681 -5.935 1.00 92.62 91 VAL A C 1
ATOM 702 O O . VAL A 1 91 ? 0.467 0.172 -5.715 1.00 92.62 91 VAL A O 1
ATOM 705 N N . GLY A 1 92 ? -0.876 -1.466 -4.979 1.00 95.31 92 GLY A N 1
ATOM 706 C CA . GLY A 1 92 ? -0.412 -1.357 -3.608 1.00 95.31 92 GLY A CA 1
ATOM 707 C C . GLY A 1 92 ? -0.968 -2.4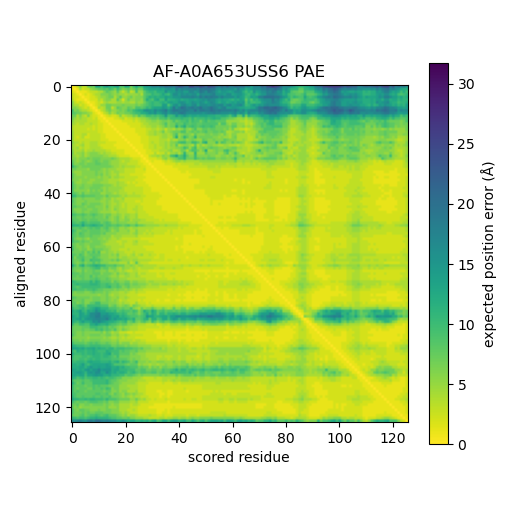32 -2.696 1.00 95.31 92 GLY A C 1
ATOM 708 O O . GLY A 1 92 ? -1.482 -3.462 -3.140 1.00 95.31 92 GLY A O 1
ATOM 709 N N . TYR A 1 93 ? -0.842 -2.173 -1.400 1.00 97.62 93 TYR A N 1
ATOM 710 C CA . TYR A 1 93 ? -1.323 -3.051 -0.348 1.00 97.62 93 TYR A CA 1
ATOM 711 C C . TYR A 1 93 ? -2.295 -2.318 0.568 1.00 97.62 93 TYR A C 1
ATOM 713 O O . TYR A 1 93 ? -2.044 -1.182 0.961 1.00 97.62 93 TYR A O 1
ATOM 721 N N . LEU A 1 94 ? -3.368 -2.996 0.963 1.00 97.81 94 LEU A N 1
ATOM 722 C CA . LEU A 1 94 ? -4.296 -2.512 1.981 1.00 97.81 94 LEU A CA 1
ATOM 723 C C . LEU A 1 94 ? -4.147 -3.358 3.237 1.00 97.81 94 LEU A C 1
ATOM 725 O O . LEU A 1 94 ? -4.264 -4.582 3.181 1.00 97.81 94 LEU A O 1
ATOM 729 N N . PHE A 1 95 ? -3.939 -2.705 4.375 1.00 98.31 95 PHE A N 1
ATOM 730 C CA . PHE A 1 95 ? -4.190 -3.309 5.676 1.00 98.31 95 PHE A CA 1
ATOM 731 C C . PHE A 1 95 ? -5.605 -2.949 6.115 1.00 98.31 95 PHE A C 1
ATOM 733 O O . PHE A 1 95 ? -5.895 -1.783 6.389 1.00 98.31 95 PHE A O 1
ATOM 740 N N . VAL A 1 96 ? -6.466 -3.957 6.223 1.00 97.88 96 VAL A N 1
ATOM 741 C CA . VAL A 1 96 ? -7.856 -3.806 6.661 1.00 97.88 96 VAL A CA 1
ATOM 742 C C . VAL A 1 96 ? -7.982 -4.337 8.091 1.00 97.88 96 VAL A C 1
ATOM 744 O O . VAL A 1 96 ? -7.826 -5.541 8.305 1.00 97.88 96 VAL A O 1
ATOM 747 N N . PRO A 1 97 ? -8.219 -3.478 9.101 1.00 96.12 97 PRO A N 1
ATOM 748 C CA . PRO A 1 97 ? -8.346 -3.927 10.482 1.00 96.12 97 PRO A CA 1
ATOM 749 C C . PRO A 1 97 ? -9.462 -4.968 10.667 1.00 96.12 97 PRO A C 1
ATOM 751 O O . PRO A 1 97 ? -10.457 -4.947 9.941 1.00 96.12 97 PRO A O 1
ATOM 754 N N . PRO A 1 98 ? -9.356 -5.856 11.673 1.00 94.69 98 PRO A N 1
ATOM 755 C CA . PRO A 1 98 ? -10.425 -6.799 11.975 1.00 94.69 98 PRO A CA 1
ATOM 756 C C . PRO A 1 98 ? -11.737 -6.070 12.281 1.00 94.69 98 PRO A C 1
ATOM 758 O O . PRO A 1 98 ? -11.755 -5.148 13.095 1.00 94.69 98 PRO A O 1
ATOM 761 N N . GLY A 1 99 ? -12.831 -6.517 11.662 1.00 93.12 99 GLY A N 1
ATOM 762 C CA . GLY A 1 99 ? -14.155 -5.907 11.825 1.00 93.12 99 GLY A CA 1
ATOM 763 C C . GLY A 1 99 ? -14.421 -4.701 10.919 1.00 93.12 99 GLY A C 1
ATOM 764 O O . GLY A 1 99 ? -15.532 -4.180 10.952 1.00 93.12 99 GLY A O 1
ATOM 765 N N . THR A 1 100 ? -13.450 -4.287 10.102 1.00 95.44 100 THR A N 1
ATOM 766 C CA . THR A 1 100 ? -13.639 -3.289 9.044 1.00 95.44 100 THR A CA 1
ATOM 767 C C . THR A 1 100 ? -13.965 -3.990 7.726 1.00 95.44 100 THR A C 1
ATOM 769 O O . THR A 1 100 ? -13.392 -5.035 7.410 1.00 95.44 100 THR A O 1
ATOM 772 N N . GLU A 1 101 ? -14.885 -3.426 6.947 1.00 94.50 101 GLU A N 1
ATOM 773 C CA . GLU A 1 101 ? -15.180 -3.926 5.605 1.00 94.50 101 GLU A CA 1
ATOM 774 C C . GLU A 1 101 ? -14.047 -3.575 4.634 1.00 94.50 101 GLU A C 1
ATOM 776 O O . GLU A 1 101 ? -13.487 -2.479 4.664 1.00 94.50 101 GLU A O 1
ATOM 781 N N . VAL A 1 102 ? -13.703 -4.526 3.764 1.00 94.50 102 VAL A N 1
ATOM 782 C CA . VAL A 1 102 ? -12.776 -4.283 2.653 1.00 94.50 102 VAL A CA 1
ATOM 783 C C . VAL A 1 102 ? -13.412 -3.247 1.712 1.00 94.50 102 VAL A C 1
ATOM 785 O O . VAL A 1 102 ? -14.619 -3.351 1.471 1.00 94.50 102 VAL A O 1
ATOM 788 N N . PRO A 1 103 ? -12.651 -2.268 1.178 1.00 92.75 103 PRO A N 1
ATOM 789 C CA . PRO A 1 103 ? -13.190 -1.287 0.242 1.00 92.75 103 PRO A CA 1
ATOM 790 C C . PRO A 1 103 ? -13.954 -1.943 -0.911 1.00 92.75 103 PRO A C 1
ATOM 792 O O . PRO A 1 103 ? -13.563 -2.999 -1.412 1.00 92.75 103 PRO A O 1
ATOM 795 N N . GLN A 1 104 ? -15.059 -1.321 -1.319 1.00 92.00 104 GLN A N 1
ATOM 796 C CA . GLN A 1 104 ? -15.846 -1.811 -2.446 1.00 92.00 104 GLN A CA 1
ATOM 797 C C . GLN A 1 104 ? -15.069 -1.619 -3.746 1.00 92.00 104 GLN A C 1
ATOM 799 O O . GLN A 1 104 ? -14.445 -0.580 -3.957 1.00 92.00 104 GLN A O 1
ATOM 804 N N . MET A 1 105 ? -15.128 -2.627 -4.614 1.00 92.12 105 MET A N 1
ATOM 805 C CA . MET A 1 105 ? -14.559 -2.526 -5.952 1.00 92.12 105 MET A CA 1
ATOM 806 C C . MET A 1 105 ? -15.513 -1.774 -6.882 1.00 92.12 105 MET A C 1
ATOM 808 O O . MET A 1 105 ? -16.729 -1.979 -6.829 1.00 92.12 105 MET A O 1
ATOM 812 N N . SER A 1 106 ? -14.961 -0.928 -7.745 1.00 87.69 106 SER A N 1
ATOM 813 C CA . SER A 1 106 ? -15.689 -0.206 -8.787 1.00 87.69 106 SER A CA 1
ATOM 814 C C . SER A 1 106 ? -14.757 0.102 -9.957 1.00 87.69 106 SER A C 1
ATOM 816 O O . SER A 1 106 ? -13.535 0.107 -9.808 1.00 87.69 106 SER A O 1
ATOM 818 N N . ASP A 1 107 ? -15.342 0.405 -11.112 1.00 81.62 107 ASP A N 1
ATOM 819 C CA . ASP A 1 107 ? -14.587 0.793 -12.308 1.00 81.62 107 ASP A CA 1
ATOM 820 C C . ASP A 1 107 ? -13.928 2.184 -12.180 1.00 81.62 107 ASP A C 1
ATOM 822 O O . ASP A 1 107 ? -13.185 2.581 -13.072 1.00 81.62 107 ASP A O 1
ATOM 826 N N . GLU A 1 108 ? -14.210 2.928 -11.103 1.00 79.94 108 GLU A N 1
ATOM 827 C CA . GLU A 1 108 ? -13.701 4.288 -10.855 1.00 79.94 108 GLU A CA 1
ATOM 828 C C . GLU A 1 108 ? -12.661 4.354 -9.716 1.00 79.94 108 GLU A C 1
ATOM 830 O O . GLU A 1 108 ? -12.000 5.377 -9.573 1.00 79.94 108 GLU A O 1
ATOM 835 N N . ASP A 1 109 ? -12.510 3.288 -8.917 1.00 84.56 109 ASP A N 1
ATOM 836 C CA . ASP A 1 109 ? -11.558 3.197 -7.797 1.00 84.56 109 ASP A CA 1
ATOM 837 C C . ASP A 1 109 ? -10.777 1.867 -7.870 1.00 84.56 109 ASP A C 1
ATOM 839 O O . ASP A 1 109 ? -9.886 1.683 -8.703 1.00 84.56 109 ASP A O 1
ATOM 843 N N . TYR A 1 110 ? -1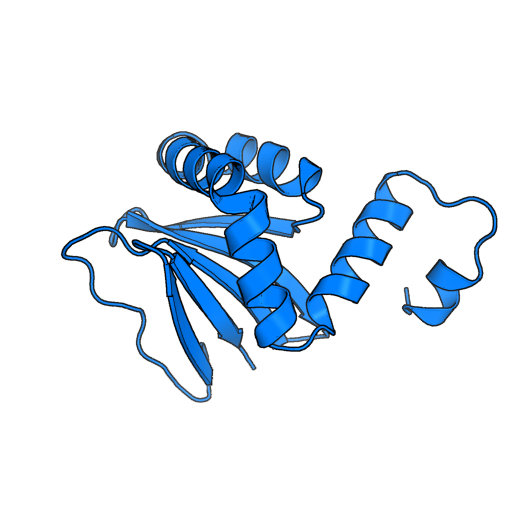1.088 0.912 -6.988 1.00 90.19 110 TYR A N 1
ATOM 844 C CA . TYR A 1 110 ? -10.417 -0.374 -6.911 1.00 90.19 110 TYR A CA 1
ATOM 845 C C . TYR A 1 110 ? -11.053 -1.351 -7.896 1.00 90.19 110 TYR A C 1
ATOM 847 O O . TYR A 1 110 ? -12.156 -1.839 -7.671 1.00 90.19 110 TYR A O 1
ATOM 855 N N . ILE A 1 111 ? -10.328 -1.721 -8.945 1.00 90.62 111 ILE A N 1
ATOM 856 C CA . ILE A 1 111 ? -10.773 -2.748 -9.904 1.00 90.62 111 ILE A CA 1
ATOM 857 C C . ILE A 1 111 ? -10.392 -4.163 -9.481 1.00 90.62 111 ILE A C 1
ATOM 859 O O . ILE A 1 111 ? -10.853 -5.148 -10.058 1.00 90.62 111 ILE A O 1
ATOM 863 N N . TYR A 1 112 ? -9.508 -4.276 -8.496 1.00 92.44 112 TYR A N 1
ATOM 864 C CA . TYR A 1 112 ? -9.045 -5.550 -7.981 1.00 92.44 112 TYR A CA 1
ATOM 865 C C . TYR A 1 112 ? -8.598 -5.384 -6.538 1.00 92.44 112 TYR A C 1
ATOM 867 O O . TYR A 1 112 ? -7.787 -4.509 -6.237 1.00 92.44 112 TYR A O 1
ATOM 875 N N . ILE A 1 113 ? -9.105 -6.253 -5.667 1.00 95.62 113 ILE A N 1
ATOM 876 C CA . ILE A 1 113 ? -8.639 -6.431 -4.297 1.00 95.62 113 ILE A CA 1
ATOM 877 C C . ILE A 1 113 ? -8.622 -7.930 -4.012 1.00 95.62 113 ILE A C 1
ATOM 879 O O . ILE A 1 113 ? -9.643 -8.604 -4.141 1.00 95.62 113 ILE A O 1
ATOM 883 N N . GLU A 1 114 ? -7.476 -8.460 -3.597 1.00 96.38 114 GLU A N 1
ATOM 884 C CA . GLU A 1 114 ? -7.348 -9.869 -3.227 1.00 96.38 114 GLU A CA 1
ATOM 885 C C . GLU A 1 114 ? -6.669 -10.008 -1.871 1.00 96.38 114 GLU A C 1
ATOM 887 O O . GLU A 1 114 ? -5.639 -9.387 -1.599 1.00 96.38 114 GLU A O 1
ATOM 892 N N . HIS A 1 115 ? -7.258 -10.841 -1.012 1.00 97.25 115 HIS A N 1
ATOM 893 C CA . HIS A 1 115 ? -6.665 -11.205 0.269 1.00 97.25 115 HIS A CA 1
ATOM 894 C C . HIS A 1 115 ? -5.358 -11.969 0.053 1.00 97.25 115 HIS A C 1
ATOM 896 O O . HIS A 1 115 ? -5.282 -12.857 -0.793 1.00 97.25 115 HIS A O 1
ATOM 902 N N . VAL A 1 116 ? -4.333 -11.634 0.836 1.00 97.00 116 VAL A N 1
ATOM 903 C CA . VAL A 1 116 ? -3.019 -12.282 0.754 1.00 97.00 116 VAL A CA 1
ATOM 904 C C . VAL A 1 116 ? -2.722 -13.050 2.033 1.00 97.00 116 VAL A C 1
ATOM 906 O O . VAL A 1 116 ? -2.520 -14.262 2.004 1.00 97.00 116 VAL A O 1
ATOM 909 N N . THR A 1 117 ? -2.671 -12.350 3.168 1.00 97.06 117 THR A N 1
ATOM 910 C CA . THR A 1 117 ? -2.375 -12.959 4.469 1.00 97.06 117 THR A CA 1
ATOM 911 C C . THR A 1 117 ? -2.777 -12.045 5.617 1.00 97.06 117 THR A C 1
ATOM 913 O O . THR A 1 117 ? -2.642 -10.825 5.536 1.00 97.06 117 THR A O 1
ATOM 916 N N . GLY A 1 118 ? -3.264 -12.626 6.716 1.00 95.75 118 GLY A N 1
ATOM 917 C CA . GLY A 1 118 ? -3.742 -11.864 7.869 1.00 95.75 118 GLY A CA 1
ATOM 918 C C . GLY A 1 118 ? -4.780 -10.820 7.453 1.00 95.75 118 GLY A C 1
ATOM 919 O O . GLY A 1 118 ? -5.818 -11.169 6.902 1.00 95.75 118 GLY A O 1
ATOM 920 N N . ASN A 1 119 ? -4.461 -9.550 7.687 1.00 97.75 119 ASN A N 1
ATOM 921 C CA . ASN A 1 119 ? -5.300 -8.394 7.360 1.00 97.75 119 ASN A CA 1
ATOM 922 C C . ASN A 1 119 ? -4.851 -7.663 6.085 1.00 97.75 119 ASN A C 1
ATOM 924 O O . ASN A 1 119 ? -5.278 -6.537 5.841 1.00 97.75 119 ASN A O 1
ATOM 928 N N . TRP A 1 120 ? -3.945 -8.264 5.314 1.00 98.38 120 TRP A N 1
ATOM 929 C CA . TRP A 1 120 ? -3.336 -7.644 4.148 1.00 98.38 120 TRP A CA 1
ATOM 930 C C . TRP A 1 120 ? -3.941 -8.139 2.845 1.00 98.38 120 TRP A C 1
ATOM 932 O O . TRP A 1 120 ? -4.126 -9.341 2.631 1.00 98.38 120 TRP A O 1
ATOM 942 N N . TYR A 1 121 ? -4.162 -7.177 1.961 1.00 98.25 121 TYR A N 1
ATOM 943 C CA . TYR A 1 121 ? -4.687 -7.352 0.621 1.00 98.25 121 TYR A CA 1
ATOM 944 C C . TYR A 1 121 ? -3.739 -6.690 -0.374 1.00 98.25 121 TYR A C 1
ATOM 946 O O . TYR A 1 121 ? -3.076 -5.707 -0.040 1.00 98.25 121 TYR A O 1
ATOM 954 N N . VAL A 1 122 ? -3.692 -7.208 -1.595 1.00 97.00 122 VAL A N 1
ATOM 955 C CA . VAL A 1 122 ? -3.137 -6.496 -2.751 1.00 97.00 122 VAL A CA 1
ATOM 956 C C . VAL A 1 122 ? -4.285 -5.801 -3.476 1.00 97.00 122 VAL A C 1
ATOM 958 O O . VAL A 1 122 ? -5.376 -6.367 -3.552 1.00 97.00 122 VAL A O 1
ATOM 961 N N . TYR A 1 123 ? -4.058 -4.593 -3.991 1.00 95.25 123 TYR A N 1
ATOM 962 C CA . TYR A 1 123 ? -5.054 -3.869 -4.781 1.00 95.25 123 TYR A CA 1
ATOM 963 C C . TYR A 1 123 ? -4.498 -3.353 -6.105 1.00 95.25 123 TYR A C 1
ATOM 965 O O . TYR A 1 123 ? -3.290 -3.151 -6.235 1.00 95.25 123 TYR A O 1
ATOM 973 N N . LYS A 1 124 ? -5.401 -3.083 -7.054 1.00 92.50 124 LYS A N 1
ATOM 974 C CA . LYS A 1 124 ? -5.143 -2.273 -8.251 1.00 92.50 124 LYS A CA 1
ATOM 975 C C . LYS A 1 124 ? -6.274 -1.275 -8.497 1.00 92.50 124 LYS A C 1
ATOM 977 O O . LYS A 1 124 ? -7.432 -1.601 -8.231 1.00 92.50 124 LYS A O 1
ATOM 982 N N . THR A 1 125 ? -5.934 -0.112 -9.044 1.00 89.44 125 THR A N 1
ATOM 983 C CA . THR A 1 125 ? -6.871 0.938 -9.484 1.00 89.44 125 THR A CA 1
ATOM 984 C C . THR A 1 125 ? -6.739 1.215 -10.981 1.00 89.44 125 THR A C 1
ATOM 986 O O . THR A 1 125 ? -5.750 0.790 -11.586 1.00 89.44 125 THR A O 1
ATOM 989 N N . THR A 1 126 ? -7.729 1.911 -11.551 1.00 75.69 126 THR A N 1
ATOM 990 C CA . THR A 1 126 ? -7.729 2.437 -12.935 1.00 75.69 126 THR A CA 1
ATOM 991 C C . THR A 1 126 ? -6.958 3.729 -13.100 1.00 75.69 126 THR A C 1
ATOM 993 O O . THR A 1 126 ? -6.942 4.486 -12.110 1.00 75.69 126 THR A O 1
#

Sequence (126 aa):
MSLQAIQSKPNRTKEEENHYQNMLLTLQLDSELKEYLHKNIGSLNAIAFEAKTSQKKATESAKHLNLNLVGYDSSSGIVDVNVGGILDNSVGYLFVPPGTEVPQMSDEDYIYIEHVTGNWYVYKTT

pLDDT: mean 90.27, std 8.26, range [62.0, 98.38]

Nearest PDB structures (foldseek):
  2wy1-assembly1_A  TM=6.319E-01  e=2.404E+00  Rattus norvegicus
  2wy1-assembly2_B  TM=6.455E-01  e=2.883E+00  Rattus norvegicus
  3h5c-assembly1_A  TM=6.200E-01  e=4.677E+00  Homo sapiens

Solvent-accessible surface area (backbone atoms only — not comparable to full-atom values): 6961 Å² total; per-residue (Å²): 133,57,70,69,65,59,66,72,46,93,76,67,53,73,68,53,46,38,51,49,53,18,53,53,61,53,71,51,54,71,70,55,54,51,48,50,47,65,78,38,43,72,60,51,53,49,31,53,58,36,27,79,79,34,36,68,59,16,21,58,57,36,45,77,74,33,26,62,46,38,47,61,42,86,88,69,58,33,26,39,40,36,35,31,62,66,88,73,23,35,34,31,36,37,40,44,44,91,93,45,80,75,82,77,72,38,92,87,44,33,70,40,76,44,83,71,54,95,50,34,26,44,38,32,36,80

Secondary structure (DSSP, 8-state):
--HHHHHT-SS--HHHHHHHHHHHHHTS-HHHHHHHHHHTHHHHHHHHHHHTT-HHHHHHHHHTTT--EEEE-TTT--EEEEEEEETTEEEEEEE--TTSPPPPB-TTSEEEEEEEETTEEEEEE-

Foldseek 3Di:
DDLVVLVPDPDDDLVSVLVNVLVVLFPDDPVVVLVLCVVCVVLVVVLLVVQQVDQPVSQVSLSVVSWHGWHADPVQRKIWTWSADDPFKTKTKIQGDPPGDDDDDDLQFWPDWADRDDRMIITMHD

Radius of gyration: 14.58 Å; Cα contacts (8 Å, |Δi|>4): 199; chains: 1; bounding box: 41×24×35 Å

Mean predicted aligned error: 4.93 Å